Protein AF-A0A356KVM9-F1 (afdb_monomer_lite)

Structure (mmCIF, N/CA/C/O backbone):
data_AF-A0A356KVM9-F1
#
_entry.id   AF-A0A356KVM9-F1
#
loop_
_atom_site.group_PDB
_atom_site.id
_atom_site.type_symbol
_atom_site.label_atom_id
_atom_site.label_alt_id
_atom_site.label_comp_id
_atom_site.label_asym_id
_atom_site.label_entity_id
_atom_site.label_seq_id
_atom_site.pdbx_PDB_ins_code
_atom_site.Cartn_x
_atom_site.Cartn_y
_atom_site.Car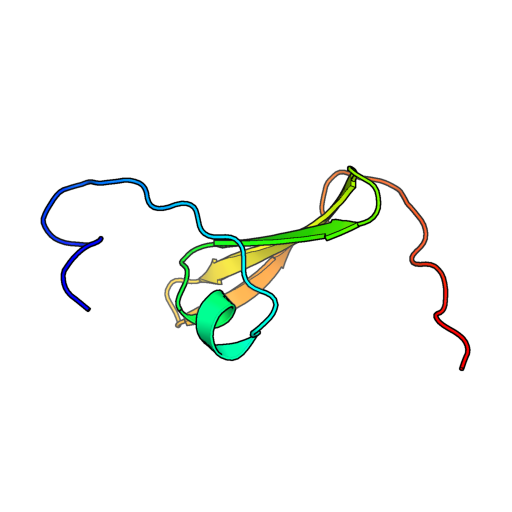tn_z
_atom_site.occupancy
_atom_site.B_iso_or_equiv
_atom_site.auth_seq_id
_atom_site.auth_comp_id
_atom_site.auth_asym_id
_atom_site.auth_atom_id
_atom_site.pdbx_PDB_model_num
ATOM 1 N N . SER A 1 1 ? -13.209 13.378 3.844 1.00 48.34 1 SER A N 1
ATOM 2 C CA . SER A 1 1 ? -13.157 12.040 3.221 1.00 48.34 1 SER A CA 1
ATOM 3 C C . SER A 1 1 ? -13.461 10.992 4.284 1.00 48.34 1 SER A C 1
ATOM 5 O O . SER A 1 1 ? -12.537 10.434 4.854 1.00 48.34 1 SER A O 1
ATOM 7 N N . GLU A 1 2 ? -14.738 10.778 4.614 1.00 54.00 2 GLU A N 1
ATOM 8 C CA . GLU A 1 2 ? -15.177 10.002 5.802 1.00 54.00 2 GLU A CA 1
ATOM 9 C C . GLU A 1 2 ? -15.427 8.502 5.537 1.00 54.00 2 GLU A C 1
ATOM 11 O O . GLU A 1 2 ? -15.681 7.735 6.458 1.00 54.00 2 GLU A O 1
ATOM 16 N N . LEU A 1 3 ? -15.303 8.029 4.293 1.00 56.75 3 LEU A N 1
ATOM 17 C CA . LEU A 1 3 ? -15.714 6.664 3.928 1.00 56.75 3 LEU A CA 1
ATOM 18 C C . LEU A 1 3 ? -14.813 5.540 4.470 1.00 56.75 3 LEU A C 1
ATOM 20 O O . LEU A 1 3 ? -15.330 4.510 4.897 1.00 56.75 3 LEU A O 1
ATOM 24 N N . ASN A 1 4 ? -13.490 5.720 4.487 1.00 52.25 4 ASN A N 1
ATOM 25 C CA . ASN A 1 4 ? -12.577 4.655 4.930 1.00 52.25 4 ASN A CA 1
ATOM 26 C C . ASN A 1 4 ? -12.371 4.621 6.453 1.00 52.25 4 ASN A C 1
ATOM 28 O O . ASN A 1 4 ? -12.023 3.573 6.987 1.00 52.25 4 ASN A O 1
ATOM 32 N N . GLY A 1 5 ? -12.576 5.741 7.154 1.00 55.56 5 GLY A N 1
ATOM 33 C CA . GLY A 1 5 ? -12.293 5.841 8.591 1.00 55.56 5 GLY A CA 1
ATOM 34 C C . GLY A 1 5 ? -13.408 5.298 9.488 1.00 55.56 5 GLY A C 1
ATOM 35 O O . GLY A 1 5 ? -13.123 4.707 10.523 1.00 55.56 5 GLY A O 1
ATOM 36 N N . GLU A 1 6 ? -14.673 5.459 9.091 1.00 53.38 6 GLU A N 1
ATOM 37 C CA . GLU A 1 6 ? -15.810 5.276 10.010 1.00 53.38 6 GLU A CA 1
ATOM 38 C C . GLU A 1 6 ? -16.518 3.918 9.895 1.00 53.38 6 GLU A C 1
ATOM 40 O O . GLU A 1 6 ? -17.291 3.549 10.776 1.00 53.38 6 GLU A O 1
ATOM 45 N N . ARG A 1 7 ? -16.275 3.150 8.822 1.00 56.88 7 ARG A N 1
ATOM 46 C CA . ARG A 1 7 ? -16.993 1.884 8.554 1.00 56.88 7 ARG A CA 1
ATOM 47 C C . ARG A 1 7 ? -16.110 0.635 8.524 1.00 56.88 7 ARG A C 1
ATOM 49 O O . ARG A 1 7 ? -16.623 -0.447 8.258 1.00 56.88 7 ARG A O 1
ATOM 56 N N . GLY A 1 8 ? -14.803 0.768 8.767 1.00 70.88 8 GLY A N 1
ATOM 57 C CA . GLY A 1 8 ? -13.859 -0.359 8.731 1.00 70.88 8 GLY A CA 1
ATOM 58 C C . GLY A 1 8 ? -13.753 -1.049 7.362 1.00 70.88 8 GLY A C 1
ATOM 59 O O . GLY A 1 8 ? -13.341 -2.203 7.284 1.00 70.88 8 GLY A O 1
ATOM 60 N N . ALA A 1 9 ? -14.155 -0.373 6.282 1.00 81.25 9 ALA A N 1
ATOM 61 C CA . ALA A 1 9 ? -14.128 -0.930 4.936 1.00 81.25 9 ALA A CA 1
ATOM 62 C C . ALA A 1 9 ? -12.722 -0.823 4.326 1.00 81.25 9 ALA A C 1
ATOM 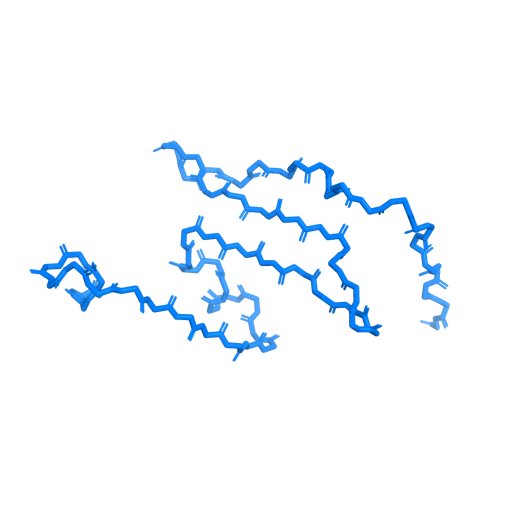64 O O . ALA A 1 9 ? -12.081 0.226 4.384 1.00 81.25 9 ALA A O 1
ATOM 65 N N . THR A 1 10 ? -12.252 -1.899 3.693 1.00 87.31 10 THR A N 1
ATOM 66 C CA . THR A 1 10 ? -11.017 -1.879 2.900 1.00 87.31 10 THR A CA 1
ATOM 67 C C . THR A 1 10 ? -11.323 -1.403 1.483 1.00 87.31 10 THR A C 1
ATOM 69 O O . THR A 1 10 ? -12.086 -2.043 0.762 1.00 87.31 10 THR A O 1
ATOM 72 N N . LEU A 1 11 ? -10.708 -0.293 1.069 1.00 88.56 11 LEU A N 1
ATOM 73 C CA . LEU A 1 11 ? -10.817 0.242 -0.287 1.00 88.56 11 LEU A CA 1
ATOM 74 C C . LEU A 1 11 ? -9.552 -0.079 -1.085 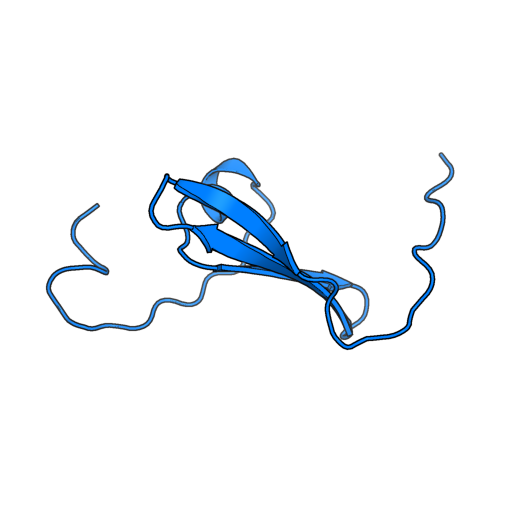1.00 88.56 11 LEU A C 1
ATOM 76 O O . LEU A 1 11 ? -8.455 0.318 -0.697 1.00 88.56 11 LEU A O 1
ATOM 80 N N . VAL A 1 12 ? -9.728 -0.733 -2.232 1.00 91.88 12 VAL A N 1
ATOM 81 C CA . VAL A 1 12 ? -8.686 -0.903 -3.252 1.00 91.88 12 VAL A CA 1
ATOM 82 C C . VAL A 1 12 ? -9.106 -0.113 -4.485 1.00 91.88 12 VAL A C 1
ATOM 84 O O . VAL A 1 12 ? -10.240 -0.234 -4.943 1.00 91.88 12 VAL A O 1
ATOM 87 N N . MET A 1 13 ? -8.204 0.710 -5.014 1.00 92.06 13 MET A N 1
ATOM 88 C CA . MET A 1 13 ? -8.467 1.576 -6.161 1.00 92.06 13 MET A CA 1
ATOM 89 C C . MET A 1 13 ? -7.272 1.556 -7.111 1.00 92.06 13 MET A C 1
ATOM 91 O O . MET A 1 13 ? -6.127 1.605 -6.671 1.00 92.06 13 MET A O 1
ATOM 95 N N . VAL A 1 14 ? -7.554 1.526 -8.413 1.00 93.62 14 VAL A N 1
ATOM 96 C CA . VAL A 1 14 ? -6.553 1.655 -9.477 1.00 93.62 14 VAL A CA 1
ATOM 97 C C . VAL A 1 14 ? -6.720 3.027 -10.113 1.00 93.62 14 VAL A C 1
ATOM 99 O O . VAL A 1 14 ? -7.820 3.396 -10.520 1.00 93.62 14 VAL A O 1
ATOM 102 N N . THR A 1 15 ? -5.640 3.798 -10.180 1.00 93.00 15 THR A N 1
ATOM 103 C CA . THR A 1 15 ? -5.641 5.129 -10.788 1.00 93.00 15 THR A CA 1
ATOM 104 C C . THR A 1 15 ? -4.308 5.405 -11.466 1.00 93.00 15 THR A C 1
ATOM 106 O O . THR A 1 15 ? -3.265 4.945 -11.010 1.00 93.00 15 THR A O 1
ATOM 109 N N . HIS A 1 16 ? -4.354 6.185 -12.543 1.00 93.38 16 HIS A N 1
ATOM 110 C CA . HIS A 1 16 ? -3.164 6.755 -13.174 1.00 93.38 16 HIS A CA 1
ATOM 111 C C . HIS A 1 16 ? -2.858 8.174 -12.656 1.00 93.38 16 HIS A C 1
ATOM 113 O O . HIS A 1 16 ? -1.822 8.738 -12.998 1.00 93.38 16 HIS A O 1
ATOM 119 N N . ASP A 1 17 ? -3.734 8.766 -11.834 1.00 92.25 17 ASP A N 1
ATOM 120 C CA . ASP A 1 17 ? -3.491 10.069 -11.208 1.00 92.25 17 ASP A CA 1
ATOM 121 C C . ASP A 1 17 ? -2.752 9.901 -9.873 1.00 92.25 17 ASP A C 1
ATOM 123 O O . ASP A 1 17 ? -3.307 9.441 -8.869 1.00 92.25 17 ASP A O 1
ATOM 127 N N . VAL A 1 18 ? -1.495 10.345 -9.854 1.00 87.31 18 VAL A N 1
ATOM 128 C CA . VAL A 1 18 ? -0.612 10.315 -8.681 1.00 87.31 18 VAL A CA 1
ATOM 129 C C . VAL A 1 18 ? -1.201 11.084 -7.494 1.00 87.31 18 VAL A C 1
ATOM 131 O O . VAL A 1 18 ? -1.005 10.684 -6.347 1.00 87.31 18 VAL A O 1
ATOM 134 N N . LYS A 1 19 ? -1.950 12.171 -7.723 1.00 89.00 19 LYS A N 1
ATOM 135 C CA . LYS A 1 19 ? -2.565 12.951 -6.635 1.00 89.00 19 LYS A CA 1
ATOM 136 C C . LYS A 1 19 ? -3.630 12.143 -5.905 1.00 89.00 19 LYS A C 1
ATOM 138 O O . LYS A 1 19 ? -3.729 12.229 -4.685 1.00 89.00 19 LYS A O 1
ATOM 143 N N . VAL A 1 20 ? -4.393 11.345 -6.649 1.00 89.00 20 VAL A N 1
ATOM 144 C CA . VAL A 1 20 ? -5.412 10.452 -6.092 1.00 89.00 20 VAL A CA 1
ATOM 145 C C . VAL A 1 20 ? -4.749 9.286 -5.357 1.00 89.00 20 VAL A C 1
ATOM 147 O O . VAL A 1 20 ? -5.155 8.967 -4.242 1.00 89.00 20 VAL A O 1
ATOM 150 N N . ALA A 1 21 ? -3.691 8.699 -5.925 1.00 89.69 21 ALA A N 1
ATOM 151 C CA . ALA A 1 21 ? -2.936 7.621 -5.282 1.00 89.69 21 ALA A CA 1
ATOM 152 C C . ALA A 1 21 ? -2.341 8.049 -3.927 1.00 89.69 21 ALA A C 1
ATOM 154 O O . ALA A 1 21 ? -2.456 7.321 -2.947 1.00 89.69 21 ALA A O 1
ATOM 155 N N . ARG A 1 22 ? -1.805 9.274 -3.831 1.00 87.56 22 ARG A N 1
ATOM 156 C CA . ARG A 1 22 ? -1.240 9.841 -2.589 1.00 87.56 22 ARG A CA 1
ATOM 157 C C . ARG A 1 22 ? -2.247 10.029 -1.452 1.00 87.56 22 ARG A C 1
ATOM 159 O O . ARG A 1 22 ? -1.838 10.243 -0.315 1.00 87.56 22 ARG A O 1
ATOM 166 N N . ALA A 1 23 ? -3.550 9.983 -1.729 1.00 89.12 23 ALA A N 1
ATOM 167 C CA . ALA A 1 23 ? -4.564 10.005 -0.678 1.00 89.12 23 ALA A CA 1
ATOM 168 C C . ALA A 1 23 ? -4.724 8.638 0.019 1.00 89.12 23 ALA A C 1
ATOM 170 O O . ALA A 1 23 ? -5.333 8.572 1.089 1.00 89.12 23 ALA A O 1
ATOM 171 N N . ALA A 1 24 ? -4.201 7.556 -0.569 1.00 90.06 24 ALA A N 1
ATOM 172 C CA . ALA A 1 24 ? -4.245 6.216 0.002 1.00 90.06 24 ALA A CA 1
ATOM 173 C C . ALA A 1 24 ? -3.229 6.038 1.143 1.00 90.06 24 ALA A C 1
ATOM 175 O O . ALA A 1 24 ? -2.235 6.754 1.250 1.00 90.06 24 ALA A O 1
ATOM 176 N N . SER A 1 25 ? -3.474 5.043 1.998 1.00 89.62 25 SER A N 1
ATOM 177 C CA . SER A 1 25 ? -2.530 4.624 3.043 1.00 89.62 25 SER A CA 1
ATOM 178 C C . SER A 1 25 ? -1.350 3.815 2.492 1.00 89.62 25 SER A C 1
ATOM 180 O O . SER A 1 25 ? -0.279 3.808 3.097 1.00 89.62 25 SER A O 1
ATOM 182 N N . ARG A 1 26 ? -1.542 3.147 1.348 1.00 90.25 26 ARG A N 1
ATOM 183 C CA . ARG A 1 26 ? -0.528 2.368 0.631 1.00 90.25 26 ARG A CA 1
ATOM 184 C C . ARG A 1 26 ? -0.690 2.570 -0.871 1.00 90.25 26 ARG A C 1
ATOM 186 O O . ARG A 1 26 ? -1.814 2.529 -1.374 1.00 90.25 26 ARG A O 1
ATOM 193 N N . VAL A 1 27 ? 0.425 2.737 -1.571 1.00 93.19 27 VAL A N 1
ATOM 194 C CA . VAL A 1 27 ? 0.492 2.797 -3.035 1.00 93.19 27 VAL A CA 1
ATOM 195 C C . VAL A 1 27 ? 1.372 1.651 -3.520 1.00 93.19 27 VAL A C 1
ATOM 197 O O . VAL A 1 27 ? 2.485 1.472 -3.036 1.00 93.19 27 VAL A O 1
ATOM 200 N N . VAL A 1 28 ? 0.861 0.859 -4.462 1.00 92.19 28 VAL A N 1
ATOM 201 C CA . VAL A 1 28 ? 1.587 -0.259 -5.077 1.00 92.19 28 VAL A CA 1
ATOM 202 C C . VAL A 1 28 ? 1.788 0.069 -6.550 1.00 92.19 28 VAL A C 1
ATOM 204 O O . VAL A 1 28 ? 0.816 0.225 -7.289 1.00 92.19 28 VAL A O 1
ATOM 207 N N . HIS A 1 29 ? 3.044 0.172 -6.977 1.00 92.00 29 HIS A N 1
ATOM 208 C CA . HIS A 1 29 ? 3.395 0.380 -8.376 1.00 92.00 29 HIS A CA 1
ATOM 209 C C . HIS A 1 29 ? 3.538 -0.967 -9.074 1.00 92.00 29 HIS A C 1
ATOM 211 O O . HIS A 1 29 ? 4.379 -1.785 -8.699 1.00 92.00 29 HIS A O 1
ATOM 217 N N . MET A 1 30 ? 2.723 -1.187 -10.105 1.00 90.12 30 MET A N 1
ATOM 218 C CA . MET A 1 30 ? 2.744 -2.408 -10.902 1.00 90.12 30 MET A CA 1
ATOM 219 C C . MET A 1 30 ? 3.123 -2.122 -12.352 1.00 90.12 30 MET A C 1
ATOM 221 O O . MET A 1 30 ? 2.667 -1.138 -12.933 1.00 90.12 30 MET A O 1
ATOM 225 N N . LEU A 1 31 ? 3.910 -3.018 -12.940 1.00 89.94 31 LEU A N 1
ATOM 226 C CA . LEU A 1 31 ? 4.245 -3.032 -14.361 1.00 89.94 31 LEU A CA 1
ATOM 227 C C . LEU A 1 31 ? 4.340 -4.484 -14.831 1.00 89.94 31 LEU A C 1
ATOM 229 O O . LEU A 1 31 ? 4.957 -5.307 -14.161 1.00 89.94 31 LEU A O 1
ATOM 233 N N . ASP A 1 32 ? 3.705 -4.806 -15.957 1.00 91.94 32 ASP A N 1
ATOM 234 C CA . ASP A 1 32 ? 3.747 -6.140 -16.577 1.00 91.94 32 ASP A CA 1
ATOM 235 C C . ASP A 1 32 ? 3.431 -7.297 -15.611 1.00 91.94 32 ASP A C 1
ATOM 237 O O . ASP A 1 32 ? 4.069 -8.349 -15.613 1.00 91.94 32 ASP A O 1
ATOM 241 N N . GLY A 1 33 ? 2.441 -7.089 -14.737 1.00 90.69 33 GLY A N 1
ATOM 242 C CA . GLY A 1 33 ? 2.019 -8.079 -13.741 1.00 90.69 33 GLY A CA 1
ATOM 243 C C . GLY A 1 33 ? 2.974 -8.242 -12.553 1.00 90.69 33 GLY A C 1
ATOM 244 O O . GLY A 1 33 ? 2.730 -9.092 -11.699 1.00 90.69 33 GLY A O 1
ATOM 245 N N . LYS A 1 34 ? 4.032 -7.430 -12.466 1.00 90.75 34 LYS A N 1
ATOM 246 C CA . LYS A 1 34 ? 4.990 -7.411 -11.356 1.00 90.75 34 LYS A CA 1
ATOM 247 C C . LYS A 1 34 ? 4.790 -6.175 -10.491 1.00 90.75 34 LYS A C 1
ATOM 249 O O . LYS A 1 34 ? 4.452 -5.108 -10.997 1.00 90.75 34 LYS A O 1
ATOM 254 N N . ILE A 1 35 ? 5.031 -6.317 -9.191 1.00 90.31 35 ILE A N 1
ATOM 255 C CA . ILE A 1 35 ? 5.126 -5.186 -8.266 1.00 90.31 35 ILE A CA 1
ATOM 256 C C . ILE A 1 35 ? 6.557 -4.663 -8.342 1.00 90.31 35 ILE A C 1
ATOM 258 O O . I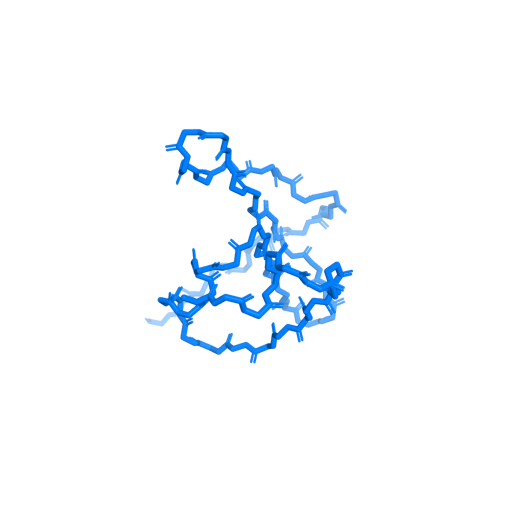LE A 1 35 ? 7.495 -5.405 -8.066 1.00 90.31 35 ILE A O 1
ATOM 262 N N . LEU A 1 36 ? 6.714 -3.403 -8.742 1.00 90.38 36 LEU A N 1
ATOM 263 C CA . LEU A 1 36 ? 8.018 -2.745 -8.806 1.00 90.38 36 LEU A CA 1
ATOM 264 C C . LEU A 1 36 ? 8.415 -2.186 -7.441 1.00 90.38 36 LEU A C 1
ATOM 266 O O . LEU A 1 36 ? 9.552 -2.331 -7.003 1.00 90.38 36 LEU A O 1
ATOM 270 N N . HIS A 1 37 ? 7.477 -1.511 -6.777 1.00 86.38 37 HIS A N 1
ATOM 271 C CA . HIS A 1 37 ? 7.737 -0.799 -5.534 1.00 86.38 37 HIS A CA 1
ATOM 272 C C . HIS A 1 37 ? 6.443 -0.541 -4.752 1.00 86.38 37 HIS A C 1
ATOM 274 O O . HIS A 1 37 ? 5.358 -0.462 -5.337 1.00 86.38 37 HIS A O 1
ATOM 280 N N . GLU A 1 38 ? 6.566 -0.422 -3.429 1.00 89.25 38 GLU A N 1
ATOM 281 C CA . GLU A 1 38 ? 5.460 -0.109 -2.530 1.00 89.25 38 GLU A CA 1
ATOM 282 C C . GLU A 1 38 ? 5.787 1.043 -1.580 1.00 89.25 38 GLU A C 1
ATOM 284 O O . GLU A 1 38 ? 6.798 1.035 -0.869 1.00 89.25 38 GLU A O 1
ATOM 289 N N . GLU A 1 39 ? 4.888 2.020 -1.529 1.00 90.12 39 GLU A N 1
ATOM 290 C CA . GLU A 1 39 ? 4.952 3.148 -0.608 1.00 90.12 39 GLU A CA 1
ATOM 291 C C . GLU A 1 39 ? 3.893 2.971 0.477 1.00 90.12 39 GLU A C 1
ATOM 293 O O . GLU A 1 39 ? 2.703 2.817 0.186 1.00 90.12 39 GLU A O 1
ATOM 298 N N . ALA A 1 40 ? 4.316 3.024 1.738 1.00 86.56 40 ALA A N 1
ATOM 299 C CA . ALA A 1 40 ? 3.415 3.118 2.877 1.00 86.56 40 ALA A CA 1
ATOM 300 C C . ALA A 1 40 ? 3.501 4.522 3.474 1.00 86.56 40 ALA A C 1
ATOM 302 O O . ALA A 1 40 ? 4.593 5.084 3.614 1.00 86.56 40 ALA A O 1
ATOM 303 N N . ARG A 1 41 ? 2.345 5.085 3.832 1.00 81.62 41 ARG A N 1
ATOM 304 C CA . ARG A 1 41 ? 2.292 6.368 4.528 1.00 81.62 41 ARG A CA 1
ATOM 305 C C . ARG A 1 41 ? 2.714 6.171 5.987 1.00 81.62 41 ARG A C 1
ATOM 307 O O . ARG A 1 41 ? 2.054 5.438 6.721 1.00 81.62 41 ARG A O 1
ATOM 314 N N . GLY A 1 42 ? 3.803 6.820 6.388 1.00 74.81 42 GLY A N 1
ATOM 315 C CA . GLY A 1 42 ? 4.254 6.907 7.774 1.00 74.81 42 GLY A CA 1
ATOM 316 C C . GLY A 1 42 ? 3.306 7.742 8.636 1.00 74.81 42 GLY A C 1
ATOM 317 O O . GLY A 1 42 ? 2.464 8.488 8.128 1.00 74.81 42 GLY A O 1
ATOM 318 N N . GLU A 1 43 ? 3.447 7.630 9.957 1.00 67.88 43 GLU A N 1
ATOM 319 C CA . GLU A 1 43 ? 2.621 8.365 10.930 1.00 67.88 43 GLU A CA 1
ATOM 320 C C . GLU A 1 43 ? 2.758 9.892 10.793 1.00 67.88 43 GLU A C 1
ATOM 322 O O . GLU A 1 43 ? 1.822 10.638 11.076 1.00 67.88 43 GLU A O 1
ATOM 327 N N . ASP A 1 44 ? 3.899 10.355 10.281 1.00 71.25 44 ASP A N 1
ATOM 328 C CA . ASP A 1 44 ? 4.208 11.754 9.970 1.00 71.25 44 ASP A CA 1
ATOM 329 C C . ASP A 1 44 ? 3.662 12.219 8.605 1.00 71.25 44 ASP A C 1
ATOM 331 O O . ASP A 1 44 ? 3.828 13.372 8.207 1.00 71.25 44 ASP A O 1
ATOM 335 N N . GLY A 1 45 ? 2.992 11.328 7.872 1.00 64.25 45 GLY A N 1
ATOM 336 C CA . GLY A 1 45 ? 2.485 11.584 6.534 1.00 64.25 45 GLY A CA 1
ATOM 337 C C . GLY A 1 45 ? 3.543 11.556 5.431 1.00 64.25 45 GLY A C 1
ATOM 338 O O . GLY A 1 45 ? 3.202 11.884 4.293 1.00 64.25 45 GLY A O 1
ATOM 339 N N . SER A 1 46 ? 4.780 11.155 5.737 1.00 71.00 46 SER A N 1
ATOM 340 C CA . SER A 1 46 ? 5.799 10.856 4.731 1.00 71.00 46 SER A CA 1
ATOM 341 C C . SER A 1 46 ? 5.507 9.520 4.039 1.00 71.00 46 SER A C 1
ATOM 343 O O . SER A 1 46 ? 4.795 8.671 4.573 1.00 71.00 46 SER A O 1
ATOM 345 N N . PHE A 1 47 ? 6.031 9.325 2.829 1.00 67.00 47 PHE A N 1
ATOM 346 C CA . PHE A 1 47 ? 5.991 8.030 2.151 1.00 67.00 47 PHE A CA 1
ATOM 347 C C . PHE A 1 47 ? 7.372 7.397 2.251 1.00 67.00 47 PHE A C 1
ATOM 349 O O . PHE A 1 47 ? 8.347 7.936 1.725 1.00 67.00 47 PHE A O 1
ATOM 356 N N . ALA A 1 48 ? 7.456 6.270 2.953 1.00 66.56 48 ALA A N 1
ATOM 357 C CA . ALA A 1 48 ? 8.669 5.475 2.993 1.00 66.56 48 ALA A CA 1
ATOM 358 C C . ALA A 1 48 ? 8.623 4.464 1.847 1.00 66.56 48 ALA A C 1
ATOM 360 O O . ALA A 1 48 ? 7.737 3.607 1.786 1.00 66.56 48 ALA A O 1
ATOM 361 N N . SER A 1 49 ? 9.587 4.565 0.937 1.00 61.97 49 SER A N 1
ATOM 362 C CA . SER A 1 49 ? 9.780 3.580 -0.115 1.00 61.97 49 SER A CA 1
ATOM 363 C C . SER A 1 49 ? 10.516 2.370 0.454 1.00 61.97 49 SER A C 1
ATOM 365 O O . SER A 1 49 ? 11.735 2.396 0.602 1.00 61.97 49 SER A O 1
ATOM 367 N N . ALA A 1 50 ? 9.792 1.292 0.760 1.00 60.38 50 ALA A N 1
ATOM 368 C CA . ALA A 1 50 ? 10.430 -0.001 0.994 1.00 60.38 50 ALA A CA 1
ATOM 369 C C . ALA A 1 50 ? 10.720 -0.643 -0.371 1.00 60.38 50 ALA A C 1
ATOM 371 O O . ALA A 1 50 ? 9.789 -0.737 -1.172 1.00 60.38 50 ALA A O 1
ATOM 372 N N . PRO A 1 51 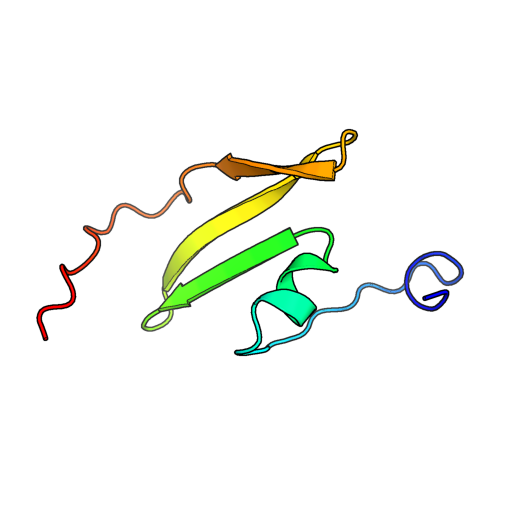? 11.960 -1.060 -0.693 1.00 56.75 51 PRO A N 1
ATOM 373 C CA . PRO A 1 51 ? 12.202 -1.805 -1.923 1.00 56.75 51 PRO A CA 1
ATOM 374 C C . PRO A 1 51 ? 11.312 -3.050 -1.907 1.00 56.75 51 PRO A C 1
ATOM 376 O O . PRO A 1 51 ? 11.365 -3.851 -0.972 1.00 56.75 51 PRO A O 1
ATOM 379 N N . GLY A 1 52 ? 10.434 -3.159 -2.906 1.00 54.31 52 GLY A N 1
ATOM 380 C CA . GLY A 1 52 ? 9.559 -4.311 -3.050 1.00 54.31 52 GLY A CA 1
ATOM 381 C C . GLY A 1 52 ? 10.415 -5.566 -3.176 1.00 54.31 52 GLY A C 1
ATOM 382 O O . GLY A 1 52 ? 11.436 -5.555 -3.862 1.00 54.31 52 GLY A O 1
ATOM 383 N N . ALA A 1 53 ? 10.019 -6.639 -2.493 1.00 51.81 53 ALA A N 1
ATOM 384 C CA . ALA A 1 53 ? 10.617 -7.958 -2.652 1.00 51.81 53 ALA A CA 1
ATOM 385 C C . ALA A 1 53 ? 10.311 -8.479 -4.070 1.00 51.81 53 ALA A C 1
ATOM 387 O O . ALA A 1 53 ? 9.359 -9.221 -4.293 1.00 51.81 53 ALA A O 1
ATOM 388 N N . GLY A 1 54 ? 11.082 -8.008 -5.042 1.00 48.22 54 GLY A N 1
ATOM 389 C CA . GLY A 1 54 ? 10.925 -8.278 -6.460 1.00 48.22 54 GLY A CA 1
ATOM 390 C C . GLY A 1 54 ? 12.155 -7.762 -7.182 1.00 48.22 54 GLY A C 1
ATOM 391 O O . GLY A 1 54 ? 12.168 -6.647 -7.688 1.00 48.22 54 GLY A O 1
ATOM 392 N N . GLU A 1 55 ? 13.211 -8.568 -7.186 1.00 53.12 55 GLU A N 1
ATOM 393 C CA . GLU A 1 55 ? 14.386 -8.334 -8.017 1.00 53.12 55 GLU A CA 1
ATOM 394 C C . GLU A 1 55 ? 13.936 -8.184 -9.479 1.00 53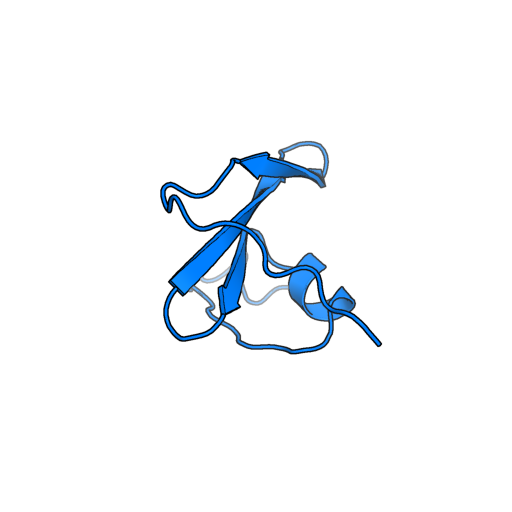.12 55 GLU A C 1
ATOM 396 O O . GLU A 1 55 ? 13.343 -9.088 -10.074 1.00 53.12 55 GLU A O 1
ATOM 401 N N . GLY A 1 56 ? 14.164 -7.005 -10.047 1.00 45.97 56 GLY A N 1
ATOM 402 C CA . GLY A 1 56 ? 13.774 -6.682 -11.409 1.00 45.97 56 GLY A CA 1
ATOM 403 C C . GLY A 1 56 ? 14.220 -5.275 -11.759 1.00 45.97 56 GLY A C 1
ATOM 404 O O . GLY A 1 56 ? 13.491 -4.322 -11.514 1.00 45.97 56 GLY A O 1
ATOM 405 N N . GLU A 1 57 ? 15.436 -5.183 -12.297 1.00 46.84 57 GLU A N 1
ATOM 406 C CA . GLU A 1 57 ? 16.017 -4.040 -13.008 1.00 46.84 57 GLU A CA 1
ATOM 407 C C . GLU A 1 57 ? 14.933 -3.114 -13.598 1.00 46.84 57 GLU A C 1
ATOM 409 O O . GLU A 1 57 ? 14.145 -3.533 -14.449 1.00 46.84 57 GLU A O 1
ATOM 414 N N . LEU A 1 58 ? 14.875 -1.858 -13.143 1.00 53.47 58 LEU A N 1
ATOM 415 C CA . LEU A 1 58 ? 14.034 -0.840 -13.772 1.00 53.47 58 LEU A CA 1
ATOM 416 C C . LEU A 1 58 ? 14.498 -0.693 -15.232 1.00 53.47 58 LEU A C 1
ATOM 418 O O . LEU A 1 58 ? 15.656 -0.319 -15.442 1.00 53.47 58 LEU A O 1
ATOM 422 N N . PRO A 1 59 ? 13.658 -0.942 -16.256 1.00 42.25 59 PRO A N 1
ATOM 423 C CA . PRO A 1 59 ? 14.038 -0.580 -17.608 1.00 42.25 59 PRO A CA 1
ATOM 424 C C . PRO A 1 59 ? 14.177 0.943 -17.648 1.00 42.25 59 PRO A C 1
ATOM 426 O O . PRO A 1 59 ? 13.235 1.678 -17.344 1.00 42.25 59 PRO A O 1
ATOM 429 N N . THR A 1 60 ? 15.364 1.425 -18.006 1.00 57.03 60 THR A N 1
ATOM 430 C CA . THR A 1 60 ? 15.577 2.823 -18.366 1.00 57.03 60 THR A CA 1
ATOM 431 C C . THR A 1 60 ? 14.636 3.155 -19.522 1.00 57.03 60 THR A C 1
ATOM 433 O O . THR A 1 60 ? 14.855 2.757 -20.666 1.00 57.03 60 THR A O 1
ATOM 436 N N . VAL A 1 61 ? 13.541 3.860 -19.222 1.00 53.62 61 VAL A N 1
ATOM 437 C CA . VAL A 1 61 ? 12.674 4.454 -20.240 1.00 53.62 61 VAL A CA 1
ATOM 438 C C . VAL A 1 61 ? 13.502 5.506 -20.973 1.00 53.62 61 VAL A C 1
ATOM 440 O O . VAL A 1 61 ? 13.770 6.591 -20.466 1.00 53.62 61 VAL A O 1
ATOM 443 N N . ASN A 1 62 ? 13.948 5.139 -22.170 1.00 43.44 62 ASN A N 1
ATOM 444 C CA . ASN A 1 62 ? 14.442 6.057 -23.182 1.00 43.44 62 ASN A CA 1
ATOM 445 C C . ASN A 1 62 ? 13.241 6.540 -24.000 1.00 43.44 62 ASN A C 1
ATOM 447 O O . ASN A 1 62 ? 12.696 5.763 -24.791 1.00 43.44 62 ASN A O 1
ATOM 451 N N . ARG A 1 63 ? 12.871 7.816 -23.860 1.00 43.19 63 ARG A N 1
ATOM 452 C CA . ARG A 1 63 ? 12.536 8.641 -25.026 1.00 43.19 63 ARG A CA 1
ATOM 453 C C . ARG A 1 63 ? 12.673 10.128 -24.743 1.00 43.19 63 ARG A C 1
ATOM 455 O O . ARG A 1 63 ? 12.065 10.590 -23.758 1.00 43.19 63 ARG A O 1
#

Secondary structure (DSSP, 8-state):
--HHHHS-PPP----S-HHHHTTSSEEEEEETTEEEEEEEE-TTS-EEEEEPS----------

Radius of gyration: 13.93 Å; chains: 1; bounding box: 33×21×36 Å

pLDDT: mean 74.02, std 17.69, range [42.25, 93.62]

Sequence (63 aa):
SELNGERGATLVMVTHDVKVARAASRVVHMLDGKILHEEARGEDGSFASAPGAGEGELPTVNR

Foldseek 3Di:
DCVCPPPVDDDDDDDPDPVVQLVDQKHFDDDPNDTQWIWGQDPVRDTDIDGPPDDDDDPPDDD